Protein AF-Q3A5G2-F1 (afdb_monomer)

Organism: Syntrophotalea carbinolica (strain DSM 2380 / NBRC 103641 / GraBd1) (NCBI:txid338963)

Solvent-accessible surface area (backbone atoms only — not comparable to full-atom values): 8111 Å² total; per-residue (Å²): 124,74,46,75,48,72,32,88,88,42,81,45,77,45,48,78,89,71,35,36,38,24,77,66,11,41,90,99,39,56,87,45,32,47,24,40,76,48,82,68,90,56,93,69,72,59,37,43,37,34,35,68,83,44,39,85,44,67,46,41,34,26,60,46,50,85,72,38,76,84,66,80,70,79,79,52,76,70,54,23,59,72,34,69,48,66,90,89,54,71,64,47,55,27,20,45,46,46,76,48,96,88,62,69,42,25,32,16,65,22,47,28,36,41,35,21,77,92,61,36,18,28,40,60,47,74,58,74,95,53,96,52,40,71,67,35,64,68,78,131

Structure (mmCIF, N/CA/C/O backbone):
data_AF-Q3A5G2-F1
#
_entry.id   AF-Q3A5G2-F1
#
loop_
_atom_site.group_PDB
_atom_site.id
_atom_site.type_symbol
_atom_site.label_atom_id
_atom_site.label_alt_id
_atom_site.label_comp_id
_atom_site.label_asym_id
_atom_site.label_entity_id
_atom_site.label_seq_id
_atom_site.pdbx_PDB_ins_code
_atom_site.Cartn_x
_atom_site.Cartn_y
_atom_site.Cartn_z
_atom_site.occupancy
_atom_site.B_iso_or_equiv
_atom_site.auth_seq_id
_atom_site.auth_comp_id
_atom_site.auth_asym_id
_atom_site.auth_atom_id
_atom_site.pdbx_PDB_model_num
ATOM 1 N N . MET A 1 1 ? -5.137 -23.522 -5.781 1.00 87.50 1 MET A N 1
ATOM 2 C CA . MET A 1 1 ? -4.355 -23.846 -7.005 1.00 87.50 1 MET A CA 1
ATOM 3 C C . MET A 1 1 ? -3.707 -22.561 -7.465 1.00 87.50 1 MET A C 1
ATOM 5 O O . MET A 1 1 ? -4.420 -21.569 -7.583 1.00 87.50 1 MET A O 1
ATOM 9 N N . LYS A 1 2 ? -2.392 -22.571 -7.695 1.00 92.94 2 LYS A N 1
ATOM 10 C CA . LYS A 1 2 ? -1.693 -21.370 -8.149 1.00 92.94 2 LYS A CA 1
ATOM 11 C C . LYS A 1 2 ? -2.191 -20.927 -9.525 1.00 92.94 2 LYS A C 1
ATOM 13 O O . LYS A 1 2 ? -2.566 -21.760 -10.352 1.00 92.94 2 LYS A O 1
ATOM 18 N N . LYS A 1 3 ? -2.218 -19.615 -9.734 1.00 96.44 3 LYS A N 1
ATOM 19 C CA . LYS A 1 3 ? -2.550 -18.955 -10.997 1.00 96.44 3 LYS A CA 1
ATOM 20 C C . LYS A 1 3 ? -1.335 -18.193 -11.504 1.00 96.44 3 LYS A C 1
ATOM 22 O O . LYS A 1 3 ? -0.419 -17.888 -10.744 1.00 96.44 3 LYS A O 1
ATOM 27 N N . THR A 1 4 ? -1.383 -17.844 -12.780 1.00 96.75 4 THR A N 1
ATOM 28 C CA . THR A 1 4 ? -0.301 -17.151 -13.470 1.00 96.75 4 THR A CA 1
ATOM 29 C C . THR A 1 4 ? -0.852 -15.945 -14.217 1.00 96.75 4 THR A C 1
ATOM 31 O O . THR A 1 4 ? -1.893 -16.051 -14.866 1.00 96.75 4 THR A O 1
ATOM 34 N N . ILE A 1 5 ? -0.151 -14.815 -14.136 1.00 96.94 5 ILE A N 1
ATOM 35 C CA . ILE A 1 5 ? -0.426 -13.602 -14.916 1.00 96.94 5 ILE A CA 1
ATOM 36 C C . ILE A 1 5 ? 0.839 -13.129 -15.637 1.00 96.94 5 ILE A C 1
ATOM 38 O O . ILE A 1 5 ? 1.954 -13.267 -15.129 1.00 96.94 5 ILE A O 1
ATOM 42 N N . MET A 1 6 ? 0.658 -12.548 -16.822 1.00 97.62 6 MET A N 1
ATOM 43 C CA . MET A 1 6 ? 1.737 -11.922 -17.585 1.00 97.62 6 MET A CA 1
ATOM 44 C C . MET A 1 6 ? 1.799 -10.438 -17.257 1.00 97.62 6 MET A C 1
ATOM 46 O O . MET A 1 6 ? 0.892 -9.697 -17.611 1.00 97.62 6 MET A O 1
ATOM 50 N N . THR A 1 7 ? 2.867 -10.016 -16.588 1.00 96.00 7 THR A N 1
ATOM 51 C CA . THR A 1 7 ? 3.061 -8.636 -16.127 1.00 96.00 7 THR A CA 1
ATOM 52 C C . THR A 1 7 ? 4.207 -7.971 -16.882 1.00 96.00 7 THR A C 1
ATOM 54 O O . THR A 1 7 ? 5.014 -8.632 -17.545 1.00 96.00 7 THR A O 1
ATOM 57 N N . ARG A 1 8 ? 4.399 -6.666 -16.675 1.00 92.06 8 ARG A N 1
ATOM 58 C CA . ARG A 1 8 ? 5.602 -5.951 -17.141 1.00 92.06 8 ARG A CA 1
ATOM 59 C C . ARG A 1 8 ? 6.927 -6.463 -16.548 1.00 92.06 8 ARG A C 1
ATOM 61 O O . ARG A 1 8 ? 7.997 -6.062 -17.002 1.00 92.06 8 ARG A O 1
ATOM 68 N N . PHE A 1 9 ? 6.874 -7.313 -15.522 1.00 92.00 9 PHE A N 1
ATOM 69 C CA . PHE A 1 9 ? 8.035 -7.976 -14.921 1.00 92.00 9 PHE A CA 1
ATOM 70 C C . PHE A 1 9 ? 8.241 -9.408 -15.438 1.00 92.00 9 PHE A C 1
ATOM 72 O O . PHE A 1 9 ? 9.111 -10.121 -14.934 1.00 92.00 9 PHE A O 1
ATOM 79 N N . GLY A 1 10 ? 7.456 -9.818 -16.437 1.00 94.50 10 GLY A N 1
ATOM 80 C CA . GLY A 1 10 ? 7.363 -11.188 -16.916 1.00 94.50 10 GLY A CA 1
ATOM 81 C C . GLY A 1 10 ? 6.229 -11.955 -16.241 1.00 94.50 10 GLY A C 1
ATOM 82 O O . GLY A 1 10 ? 5.285 -11.376 -15.697 1.00 94.50 10 GLY A O 1
ATOM 83 N N . GLU A 1 11 ? 6.329 -13.276 -16.303 1.00 95.56 11 GLU A N 1
ATOM 84 C CA . GLU A 1 11 ? 5.353 -14.188 -15.720 1.00 95.56 11 GLU A CA 1
ATOM 85 C C . GLU A 1 11 ? 5.427 -14.180 -14.185 1.00 95.56 11 GLU A C 1
ATOM 87 O O . GLU A 1 11 ? 6.504 -14.332 -13.600 1.00 95.56 11 GLU A O 1
ATOM 92 N N . VAL A 1 12 ? 4.277 -13.994 -13.535 1.00 95.12 12 VAL A N 1
ATOM 93 C CA . VAL A 1 12 ? 4.135 -14.030 -12.076 1.00 95.12 12 VAL A CA 1
ATOM 94 C C . VAL A 1 12 ? 3.149 -15.126 -11.704 1.00 95.12 12 VAL A C 1
ATOM 96 O O . VAL A 1 12 ? 1.965 -15.056 -12.036 1.00 95.12 12 VAL A O 1
ATOM 99 N N . GLU A 1 13 ? 3.651 -16.131 -10.992 1.00 95.94 13 GLU A N 1
ATOM 100 C CA . GLU A 1 13 ? 2.840 -17.163 -10.354 1.00 95.94 13 GLU A CA 1
ATOM 101 C C . GLU A 1 13 ? 2.446 -16.704 -8.945 1.00 95.94 13 GLU A C 1
ATOM 103 O O . GLU A 1 13 ? 3.292 -16.255 -8.167 1.00 95.94 13 GLU A O 1
ATOM 108 N N . PHE A 1 14 ? 1.170 -16.838 -8.597 1.00 96.00 14 PHE A N 1
ATOM 109 C CA . PHE A 1 14 ? 0.648 -16.468 -7.287 1.00 96.00 14 PHE A CA 1
ATOM 110 C C . PHE A 1 14 ? -0.427 -17.442 -6.815 1.00 96.00 14 PHE A C 1
ATOM 112 O O . PHE A 1 14 ? -1.041 -18.166 -7.602 1.00 96.00 14 PHE A O 1
ATOM 119 N N . ASP A 1 15 ? -0.658 -17.457 -5.508 1.00 96.25 15 ASP A N 1
ATOM 120 C CA . ASP A 1 15 ? -1.793 -18.155 -4.922 1.00 96.25 15 ASP A CA 1
ATOM 121 C C . ASP A 1 15 ? -2.941 -17.158 -4.713 1.00 96.25 15 ASP A C 1
ATOM 123 O O . ASP A 1 15 ? -2.744 -16.185 -3.981 1.00 96.25 15 ASP A O 1
ATOM 127 N N . PRO A 1 16 ? -4.120 -17.362 -5.330 1.00 94.88 16 PRO A N 1
ATOM 128 C CA . PRO A 1 16 ? -5.283 -16.505 -5.109 1.00 94.88 16 PRO A CA 1
ATOM 129 C C . PRO A 1 16 ? -5.714 -16.395 -3.644 1.00 94.88 16 PRO A C 1
ATOM 131 O O . PRO A 1 16 ? -6.370 -15.428 -3.290 1.00 94.88 16 PRO A O 1
ATOM 134 N N . GLU A 1 17 ? -5.365 -17.364 -2.793 1.00 94.56 17 GLU A N 1
ATOM 135 C CA . GLU A 1 17 ? -5.675 -17.317 -1.355 1.00 94.56 17 GLU A CA 1
ATOM 136 C C . GLU A 1 17 ? -4.719 -16.403 -0.567 1.00 94.56 17 GLU A C 1
ATOM 138 O O . GLU A 1 17 ? -5.020 -16.017 0.560 1.00 94.56 17 GLU A O 1
ATOM 143 N N . ASN A 1 18 ? -3.586 -16.024 -1.168 1.00 94.44 18 ASN A N 1
ATOM 144 C CA . ASN A 1 18 ? -2.559 -15.174 -0.563 1.00 94.44 18 ASN A CA 1
ATOM 145 C C . ASN A 1 18 ? -2.487 -13.776 -1.201 1.00 94.44 18 ASN A C 1
ATOM 147 O O . ASN A 1 18 ? -1.494 -13.067 -1.013 1.00 94.44 18 ASN A O 1
ATOM 151 N N . THR A 1 19 ? -3.494 -13.372 -1.984 1.00 97.88 19 THR A N 1
ATOM 152 C CA . THR A 1 19 ? -3.592 -11.985 -2.454 1.00 97.88 19 THR A CA 1
ATOM 153 C C . THR A 1 19 ? -3.928 -11.056 -1.292 1.00 97.88 19 THR A C 1
ATOM 155 O O . THR A 1 19 ? -4.530 -11.445 -0.291 1.00 97.88 19 THR A O 1
ATOM 158 N N . VAL A 1 20 ? -3.520 -9.798 -1.424 1.00 98.50 20 VAL A N 1
ATOM 159 C CA . VAL A 1 20 ? -3.966 -8.711 -0.561 1.00 98.50 20 VAL A CA 1
ATOM 160 C C . VAL A 1 20 ? -5.212 -8.103 -1.183 1.00 98.50 20 VAL A C 1
ATOM 162 O O . VAL A 1 20 ? -5.156 -7.580 -2.297 1.00 98.50 20 VAL A O 1
ATOM 165 N N . LEU A 1 21 ? -6.316 -8.142 -0.441 1.00 98.69 21 LEU A N 1
ATOM 166 C CA . LEU A 1 21 ? -7.591 -7.572 -0.849 1.00 98.69 21 LEU A CA 1
ATOM 167 C C . LEU A 1 21 ? -7.668 -6.090 -0.462 1.00 98.69 21 LEU A C 1
ATOM 169 O O . LEU A 1 21 ? -7.858 -5.746 0.706 1.00 98.69 21 LEU A O 1
ATOM 173 N N . PHE A 1 22 ? -7.602 -5.209 -1.451 1.00 98.62 22 PHE A N 1
ATOM 174 C CA . PHE A 1 22 ? -7.944 -3.797 -1.329 1.00 98.62 22 PHE A CA 1
ATOM 175 C C . PHE A 1 22 ? -9.467 -3.645 -1.360 1.00 98.62 22 PHE A C 1
ATOM 177 O O . PHE A 1 22 ? -10.087 -3.674 -2.421 1.00 98.62 22 PHE A O 1
ATOM 184 N N . VAL A 1 23 ? -10.082 -3.503 -0.183 1.00 98.25 23 VAL A N 1
ATOM 185 C CA . VAL A 1 23 ? -11.542 -3.639 0.014 1.00 98.25 23 VAL A CA 1
ATOM 186 C C . VAL A 1 23 ? -12.349 -2.668 -0.855 1.00 98.25 23 VAL A C 1
ATOM 188 O O . VAL A 1 23 ? -13.361 -3.054 -1.441 1.00 98.25 23 VAL A O 1
ATOM 191 N N . ASP A 1 24 ? -11.867 -1.431 -0.971 1.00 97.69 24 ASP A N 1
ATOM 192 C CA . ASP A 1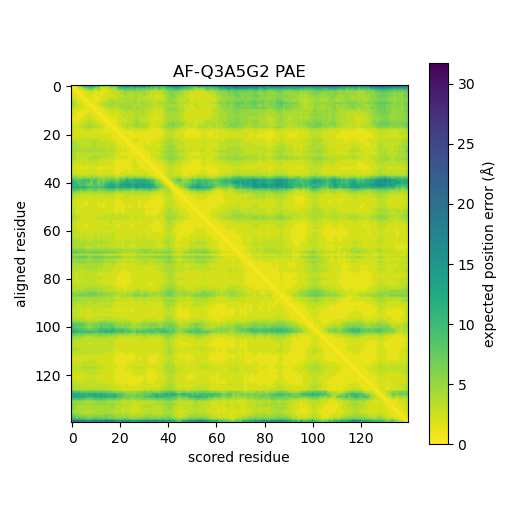 24 ? -12.463 -0.371 -1.795 1.00 97.69 24 ASP A CA 1
ATOM 193 C C . ASP A 1 24 ? -11.676 -0.120 -3.099 1.00 97.69 24 ASP A C 1
ATOM 195 O O . ASP A 1 24 ? -11.968 0.820 -3.834 1.00 97.69 24 ASP A O 1
ATOM 199 N N . GLY A 1 25 ? -10.663 -0.945 -3.373 1.00 97.88 25 GLY A N 1
ATOM 200 C CA . GLY A 1 25 ? -9.622 -0.676 -4.359 1.00 97.88 25 GLY A CA 1
ATOM 201 C C . GLY A 1 25 ? -8.667 0.455 -3.956 1.00 97.88 25 GLY A C 1
ATOM 202 O O . GLY A 1 25 ? -8.661 0.926 -2.814 1.00 97.88 25 GLY A O 1
ATOM 203 N N . LEU A 1 26 ? -7.814 0.867 -4.896 1.00 96.94 26 LEU A N 1
ATOM 204 C CA . LEU A 1 26 ? -6.958 2.051 -4.754 1.00 96.94 26 LEU A CA 1
ATOM 205 C C . LEU A 1 26 ? -7.691 3.293 -5.278 1.00 96.94 26 LEU A C 1
ATOM 207 O O . LEU A 1 26 ? -8.496 3.200 -6.200 1.00 96.94 26 LEU A O 1
ATOM 211 N N . ILE A 1 27 ? -7.385 4.474 -4.736 1.00 96.06 27 ILE A N 1
ATOM 212 C CA . ILE A 1 27 ? -8.000 5.730 -5.194 1.00 96.06 27 ILE A CA 1
ATOM 213 C C . ILE A 1 27 ? -7.616 5.982 -6.661 1.00 96.06 27 ILE A C 1
ATOM 215 O O . ILE A 1 27 ? -6.430 6.034 -6.995 1.00 96.06 27 ILE A O 1
ATOM 219 N N . GLY A 1 28 ? -8.616 6.161 -7.527 1.00 96.50 28 GLY A N 1
ATOM 220 C CA . GLY A 1 28 ? -8.454 6.268 -8.981 1.00 96.50 28 GLY A CA 1
ATOM 221 C C . GLY A 1 28 ? -8.325 4.923 -9.710 1.00 96.50 28 GLY A C 1
ATOM 222 O O . GLY A 1 28 ? -8.184 4.909 -10.932 1.00 96.50 28 GLY A O 1
ATOM 223 N N . PHE A 1 29 ? -8.363 3.810 -8.976 1.00 97.44 29 PHE A N 1
ATOM 224 C CA . PHE A 1 29 ? -8.317 2.437 -9.473 1.00 97.44 29 PHE A CA 1
ATOM 225 C C . PHE A 1 29 ? -9.249 1.534 -8.639 1.00 97.44 29 PHE A C 1
ATOM 227 O O . PHE A 1 29 ? -8.871 0.442 -8.219 1.00 97.44 29 PHE A O 1
ATOM 234 N N . GLU A 1 30 ? -10.479 1.984 -8.380 1.00 97.38 30 GLU A N 1
ATOM 235 C CA . GLU A 1 30 ? -11.433 1.364 -7.440 1.00 97.38 30 GLU A CA 1
ATOM 236 C C . GLU A 1 30 ? -11.882 -0.054 -7.858 1.00 97.38 30 GLU A C 1
ATOM 238 O O . GLU A 1 30 ? -12.399 -0.836 -7.053 1.00 97.38 30 GLU A O 1
ATOM 243 N N . ASN A 1 31 ? -11.670 -0.395 -9.132 1.00 97.50 31 ASN A N 1
ATOM 244 C CA . ASN A 1 31 ? -11.944 -1.717 -9.694 1.00 97.50 31 ASN A CA 1
ATOM 245 C C . ASN A 1 31 ? -10.801 -2.725 -9.471 1.00 97.50 31 ASN A C 1
ATOM 247 O O . ASN A 1 31 ? -11.024 -3.911 -9.688 1.00 97.50 31 ASN A O 1
ATOM 251 N N . LEU A 1 32 ? -9.605 -2.279 -9.069 1.00 98.00 32 LEU A N 1
ATOM 252 C CA . LEU A 1 32 ? -8.462 -3.152 -8.785 1.00 98.00 32 LEU A CA 1
ATOM 253 C C . LEU A 1 32 ? -8.449 -3.467 -7.294 1.00 98.00 32 LEU A C 1
ATOM 255 O O . LEU A 1 32 ? -8.296 -2.558 -6.476 1.00 98.00 32 LEU A O 1
ATOM 259 N N . ARG A 1 33 ? -8.622 -4.733 -6.931 1.00 98.19 33 ARG A N 1
ATOM 260 C CA . ARG A 1 33 ? -8.831 -5.168 -5.548 1.00 98.19 33 ARG A CA 1
ATOM 261 C C . ARG A 1 33 ? -7.865 -6.259 -5.133 1.00 98.19 33 ARG A C 1
ATOM 263 O O . ARG A 1 33 ? -7.418 -6.240 -3.994 1.00 98.19 33 ARG A O 1
ATOM 270 N N . ASP A 1 34 ? -7.510 -7.168 -6.024 1.00 98.38 34 ASP A N 1
ATOM 271 C CA . ASP A 1 34 ? -6.586 -8.255 -5.742 1.00 98.38 34 ASP A CA 1
ATOM 272 C C . ASP A 1 34 ? -5.157 -7.871 -6.132 1.00 98.38 34 ASP A C 1
ATOM 274 O O . ASP A 1 34 ? -4.820 -7.692 -7.305 1.00 98.38 34 ASP A O 1
ATOM 278 N N . PHE A 1 35 ? -4.283 -7.774 -5.131 1.00 98.62 35 PHE A N 1
ATOM 279 C CA . PHE A 1 35 ? -2.876 -7.446 -5.334 1.00 98.62 35 PHE A CA 1
ATOM 280 C C . PHE A 1 35 ? -1.946 -8.532 -4.804 1.00 98.62 35 PHE A C 1
ATOM 282 O O . PHE A 1 35 ? -2.153 -9.105 -3.739 1.00 98.62 35 PHE A O 1
ATOM 289 N N . ILE A 1 36 ? -0.858 -8.772 -5.524 1.00 97.50 36 ILE A N 1
ATOM 290 C CA . ILE A 1 36 ? 0.245 -9.633 -5.098 1.00 97.50 36 ILE A CA 1
ATOM 291 C C . ILE A 1 36 ? 1.344 -8.741 -4.530 1.00 97.50 36 ILE A C 1
ATOM 293 O O . ILE A 1 36 ? 1.803 -7.817 -5.205 1.00 97.50 36 ILE A O 1
ATOM 297 N N . VAL A 1 37 ? 1.819 -9.036 -3.319 1.00 96.06 37 VAL A N 1
ATOM 298 C CA . VAL A 1 37 ? 3.059 -8.436 -2.808 1.00 96.06 37 VAL A CA 1
ATOM 299 C C . VAL A 1 37 ? 4.234 -9.152 -3.464 1.00 96.06 37 VAL A C 1
ATOM 301 O O . VAL A 1 37 ? 4.494 -10.327 -3.210 1.00 96.06 37 VAL A O 1
ATOM 304 N N . MET A 1 38 ? 4.938 -8.451 -4.347 1.00 94.19 38 MET A N 1
ATOM 305 C CA . MET A 1 38 ? 6.044 -9.029 -5.100 1.00 94.19 38 MET A CA 1
ATOM 306 C C . MET A 1 38 ? 7.273 -9.215 -4.201 1.00 94.19 38 MET A C 1
ATOM 308 O O . MET A 1 38 ? 7.610 -8.315 -3.427 1.00 94.19 38 MET A O 1
ATOM 312 N N . PRO A 1 39 ? 8.012 -10.330 -4.338 1.00 87.00 39 PRO A N 1
ATOM 313 C CA . PRO A 1 39 ? 9.223 -10.549 -3.562 1.00 87.00 39 PRO A CA 1
ATOM 314 C C . PRO A 1 39 ? 10.289 -9.503 -3.905 1.00 87.00 39 PRO A C 1
ATOM 316 O O . PRO A 1 39 ? 10.618 -9.269 -5.075 1.00 87.00 39 PRO A O 1
ATOM 319 N N . ASN A 1 40 ? 10.884 -8.911 -2.871 1.00 79.19 40 ASN A N 1
ATOM 320 C CA . ASN A 1 40 ? 11.996 -7.984 -3.033 1.00 79.19 40 ASN A CA 1
ATOM 321 C C . ASN A 1 40 ? 13.241 -8.722 -3.537 1.00 79.19 40 ASN A C 1
ATOM 323 O O . ASN A 1 40 ? 13.919 -9.425 -2.796 1.00 79.19 40 ASN A O 1
ATOM 327 N N . ARG A 1 41 ? 13.572 -8.534 -4.822 1.00 78.38 41 ARG A N 1
ATOM 328 C CA . ARG A 1 41 ? 14.799 -9.086 -5.431 1.00 78.38 41 ARG A CA 1
ATOM 329 C C . ARG A 1 41 ? 16.072 -8.351 -5.003 1.00 78.38 41 ARG A C 1
ATOM 331 O O . ARG A 1 41 ? 17.172 -8.842 -5.235 1.00 78.38 41 ARG A O 1
ATOM 338 N N . LYS A 1 42 ? 15.930 -7.146 -4.452 1.00 78.81 42 LYS A N 1
ATOM 339 C CA . LYS A 1 42 ? 17.026 -6.318 -3.944 1.00 78.81 42 LYS A CA 1
ATOM 340 C C . LYS A 1 42 ? 16.713 -5.919 -2.510 1.00 78.81 42 LYS A C 1
ATOM 342 O O . LYS A 1 42 ? 15.557 -5.658 -2.192 1.00 78.81 42 LYS A O 1
ATOM 347 N N . ASN A 1 43 ? 17.751 -5.818 -1.686 1.00 83.50 43 ASN A N 1
ATOM 348 C CA . ASN A 1 43 ? 17.624 -5.255 -0.347 1.00 83.50 43 ASN A CA 1
ATOM 349 C C . ASN A 1 43 ? 17.202 -3.783 -0.448 1.00 83.50 43 ASN A C 1
ATOM 351 O O . ASN A 1 43 ? 17.747 -3.034 -1.262 1.00 83.50 43 ASN A O 1
ATOM 355 N N . GLY A 1 44 ? 16.245 -3.374 0.378 1.00 88.56 44 GLY A N 1
ATOM 356 C CA . GLY A 1 44 ? 15.765 -1.999 0.438 1.00 88.56 44 GLY A CA 1
ATOM 357 C C . GLY A 1 44 ? 14.356 -1.893 1.027 1.00 88.56 44 GLY A C 1
ATOM 358 O O . GLY A 1 44 ? 13.682 -2.911 1.179 1.00 88.56 44 GLY A O 1
ATOM 359 N N . PRO A 1 45 ? 13.912 -0.666 1.348 1.00 91.50 45 PRO A N 1
ATOM 360 C CA . PRO A 1 45 ? 12.617 -0.424 1.988 1.00 91.50 45 PRO A CA 1
ATOM 361 C C . PRO A 1 45 ? 11.440 -0.433 0.998 1.00 91.50 45 PRO A C 1
ATOM 363 O O . PRO A 1 45 ? 10.284 -0.488 1.407 1.00 91.50 45 PRO A O 1
ATOM 366 N N . LEU A 1 46 ? 11.726 -0.367 -0.307 1.00 92.81 46 LEU A N 1
ATOM 367 C CA . LEU A 1 46 ? 10.714 -0.323 -1.358 1.00 92.81 46 LEU A CA 1
ATOM 368 C C . LEU A 1 46 ? 10.296 -1.734 -1.762 1.00 92.81 46 LEU A C 1
ATOM 370 O O . LEU A 1 46 ? 11.150 -2.609 -1.893 1.00 92.81 46 LEU A O 1
ATOM 374 N N . PHE A 1 47 ? 9.012 -1.925 -2.042 1.00 94.81 47 PHE A N 1
ATOM 375 C CA . PHE A 1 47 ? 8.474 -3.163 -2.603 1.00 94.81 47 PHE A CA 1
ATOM 376 C C . PHE A 1 47 ? 7.337 -2.874 -3.582 1.00 94.81 47 PHE A C 1
ATOM 378 O O . PHE A 1 47 ? 6.763 -1.784 -3.586 1.00 94.81 47 PHE A O 1
ATOM 385 N N . TRP A 1 48 ? 7.032 -3.843 -4.444 1.00 96.00 48 TRP A N 1
ATOM 386 C CA . TRP A 1 48 ? 5.957 -3.720 -5.427 1.00 96.00 48 TRP A CA 1
ATOM 387 C C . TRP A 1 48 ? 4.701 -4.444 -4.958 1.00 96.00 48 TRP A C 1
ATOM 389 O O . TRP A 1 48 ? 4.780 -5.576 -4.481 1.00 96.00 48 TRP A O 1
ATOM 399 N N . ILE A 1 49 ? 3.548 -3.823 -5.191 1.00 97.38 49 ILE A N 1
ATOM 400 C CA . ILE A 1 49 ? 2.270 -4.526 -5.286 1.00 97.38 49 ILE A CA 1
ATOM 401 C C . ILE A 1 49 ? 1.867 -4.612 -6.760 1.00 97.38 49 ILE A C 1
ATOM 403 O O . ILE A 1 49 ? 1.932 -3.618 -7.484 1.00 97.38 49 ILE A O 1
ATOM 407 N N . GLN A 1 50 ? 1.501 -5.804 -7.214 1.00 98.00 50 GLN A N 1
ATOM 408 C CA . GLN A 1 50 ? 1.117 -6.103 -8.593 1.00 98.00 50 GLN A CA 1
ATOM 409 C C . GLN A 1 50 ? -0.383 -6.383 -8.638 1.00 98.00 50 GLN A C 1
ATOM 411 O O . GLN A 1 50 ? -0.838 -7.260 -7.909 1.00 98.00 50 GLN A O 1
ATOM 416 N N . SER A 1 51 ? -1.138 -5.668 -9.474 1.00 98.19 51 SER A N 1
ATOM 417 C CA . SER A 1 51 ? -2.562 -5.975 -9.651 1.00 98.19 51 SER A CA 1
ATOM 418 C C . SER A 1 51 ? -2.727 -7.309 -10.376 1.00 98.19 51 SER A C 1
ATOM 420 O O . SER A 1 51 ? -1.972 -7.622 -11.304 1.00 98.19 51 SER A O 1
ATOM 422 N N . VAL A 1 52 ? -3.705 -8.092 -9.926 1.00 97.69 52 VAL A N 1
ATOM 423 C CA . VAL A 1 52 ? -4.139 -9.328 -10.578 1.00 97.69 52 VAL A CA 1
ATOM 424 C C . VAL A 1 52 ? -5.128 -9.028 -11.703 1.00 97.69 52 VAL A C 1
ATOM 426 O O . VAL A 1 52 ? -5.082 -9.695 -12.735 1.00 97.69 52 VAL A O 1
ATOM 429 N N . GLU A 1 53 ? -6.012 -8.043 -11.521 1.00 97.44 53 GLU A N 1
ATOM 430 C CA . GLU A 1 53 ? -7.035 -7.698 -12.512 1.00 97.44 53 GLU A CA 1
ATOM 431 C C . GLU A 1 53 ? -6.485 -6.894 -13.692 1.00 97.44 53 GLU A C 1
ATOM 433 O O . GLU A 1 53 ? -6.983 -7.054 -14.804 1.00 97.44 53 GLU A O 1
ATOM 438 N N . GLU A 1 54 ? -5.456 -6.071 -13.471 1.00 97.62 54 GLU A N 1
ATOM 439 C CA . GLU A 1 54 ? -4.763 -5.320 -14.522 1.00 97.62 54 GLU A CA 1
ATOM 440 C C . GLU A 1 54 ? -3.244 -5.580 -14.462 1.00 97.62 54 GLU A C 1
ATOM 442 O O . GLU A 1 54 ? -2.513 -4.866 -13.764 1.00 97.62 54 GLU A O 1
ATOM 447 N N . PRO A 1 55 ? -2.739 -6.613 -15.166 1.00 96.19 55 PRO A N 1
ATOM 448 C CA . PRO A 1 55 ? -1.338 -7.033 -15.091 1.00 96.19 55 PRO A CA 1
ATOM 449 C C . PRO A 1 55 ? -0.306 -5.976 -15.521 1.00 96.19 55 PRO A C 1
ATOM 451 O O . PRO A 1 55 ? 0.864 -6.069 -15.125 1.00 96.19 55 PRO A O 1
ATOM 454 N N . ASP A 1 56 ? -0.717 -4.952 -16.274 1.00 95.69 56 ASP A N 1
ATOM 455 C CA . ASP A 1 56 ? 0.152 -3.828 -16.639 1.00 95.69 56 ASP A CA 1
ATOM 456 C C . ASP A 1 56 ? 0.358 -2.825 -15.485 1.00 95.69 56 ASP A C 1
ATOM 458 O O . ASP A 1 56 ? 1.293 -2.014 -15.519 1.00 95.69 56 ASP A O 1
ATOM 462 N N . LEU A 1 57 ? -0.459 -2.895 -14.427 1.00 97.06 57 LEU A N 1
ATOM 463 C CA . LEU A 1 57 ? -0.412 -1.982 -13.289 1.00 97.06 57 LEU A CA 1
ATOM 464 C C . LEU A 1 57 ? 0.268 -2.589 -12.058 1.00 97.06 57 LEU A C 1
ATOM 466 O O . LEU A 1 57 ? -0.112 -3.627 -11.517 1.00 97.06 57 LEU A O 1
ATOM 470 N N . ALA A 1 58 ? 1.260 -1.856 -11.556 1.00 96.62 58 ALA A N 1
ATOM 471 C CA . ALA A 1 58 ? 1.930 -2.143 -10.298 1.00 96.62 58 ALA A CA 1
ATOM 472 C C . ALA A 1 58 ? 2.335 -0.842 -9.603 1.00 96.62 58 ALA A C 1
ATOM 474 O O . ALA A 1 58 ? 2.765 0.115 -10.254 1.00 96.62 58 ALA A O 1
ATOM 475 N N . PHE A 1 59 ? 2.273 -0.831 -8.275 1.00 97.00 59 PHE A N 1
ATOM 476 C CA . PHE A 1 59 ? 2.588 0.337 -7.453 1.00 97.00 59 PHE A CA 1
ATOM 477 C C . PHE A 1 59 ? 3.775 0.040 -6.543 1.00 97.00 59 PHE A C 1
ATOM 479 O O . PHE A 1 59 ? 3.910 -1.069 -6.028 1.00 97.00 59 PHE A O 1
ATOM 486 N N . VAL A 1 60 ? 4.644 1.034 -6.345 1.00 95.81 60 VAL A N 1
ATOM 487 C CA . VAL A 1 60 ? 5.710 0.950 -5.341 1.00 95.81 60 VAL A CA 1
ATOM 488 C C . VAL A 1 60 ? 5.151 1.422 -4.014 1.00 95.81 60 VAL A C 1
ATOM 490 O O . VAL A 1 60 ? 4.629 2.536 -3.934 1.00 95.81 60 VAL A O 1
ATOM 493 N N . LEU A 1 61 ? 5.319 0.613 -2.977 1.00 97.19 61 LEU A N 1
ATOM 494 C CA . LEU A 1 61 ? 5.050 0.988 -1.598 1.00 97.19 61 LEU A CA 1
ATOM 495 C C . LEU A 1 61 ? 6.340 0.970 -0.773 1.00 97.19 61 LEU A C 1
ATOM 497 O O . LEU A 1 61 ? 7.354 0.385 -1.160 1.00 97.19 61 LEU A O 1
ATOM 501 N N . THR A 1 62 ? 6.288 1.628 0.377 1.00 96.62 62 THR A N 1
ATOM 502 C CA . THR A 1 62 ? 7.298 1.548 1.433 1.00 96.62 62 THR A CA 1
ATOM 503 C C . THR A 1 62 ? 6.620 1.720 2.779 1.00 96.62 62 THR A C 1
ATOM 505 O O . THR A 1 62 ? 5.596 2.402 2.872 1.00 96.62 62 THR A O 1
ATOM 508 N N . ASP A 1 63 ? 7.228 1.179 3.830 1.00 96.62 63 ASP A N 1
ATOM 509 C CA . ASP A 1 63 ? 6.979 1.698 5.171 1.00 96.62 63 ASP A CA 1
ATOM 510 C C . ASP A 1 63 ? 7.646 3.090 5.265 1.00 96.62 63 ASP A C 1
ATOM 512 O O . ASP A 1 63 ? 8.871 3.190 5.091 1.00 96.62 63 ASP A O 1
ATOM 516 N N . PRO A 1 64 ? 6.872 4.176 5.447 1.00 97.31 64 PRO A N 1
ATOM 517 C CA . PRO A 1 64 ? 7.392 5.536 5.524 1.00 97.31 64 PRO A CA 1
ATOM 518 C C . PRO A 1 64 ? 8.264 5.778 6.760 1.00 97.31 64 PRO A C 1
ATOM 520 O O . PRO A 1 64 ? 9.080 6.698 6.715 1.00 97.31 64 PRO A O 1
ATOM 523 N N . THR A 1 65 ? 8.168 4.968 7.821 1.00 96.31 65 THR A N 1
ATOM 524 C CA . THR A 1 65 ? 8.987 5.121 9.040 1.00 96.31 65 THR A CA 1
ATOM 525 C C . THR A 1 65 ? 10.480 4.901 8.790 1.00 96.31 65 THR A C 1
ATOM 527 O O . THR A 1 65 ? 11.305 5.422 9.532 1.00 96.31 65 THR A O 1
ATOM 530 N N . ASN A 1 66 ? 10.853 4.264 7.673 1.00 94.31 66 ASN A N 1
ATOM 531 C CA . ASN A 1 66 ? 12.244 4.202 7.204 1.00 94.31 66 ASN A CA 1
ATOM 532 C C . ASN A 1 66 ? 12.850 5.581 6.869 1.00 94.31 66 ASN A C 1
ATOM 534 O O . ASN A 1 66 ? 14.068 5.701 6.752 1.00 94.31 66 ASN A O 1
ATOM 538 N N . PHE A 1 67 ? 12.020 6.612 6.682 1.00 95.00 67 PHE A N 1
ATOM 539 C CA . PHE A 1 67 ? 12.443 7.966 6.302 1.00 95.00 67 PHE A CA 1
ATOM 5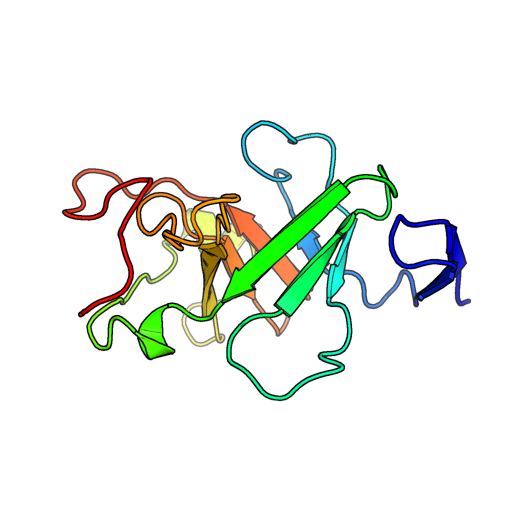40 C C . PHE A 1 67 ? 11.838 9.045 7.209 1.00 95.00 67 PHE A C 1
ATOM 542 O O . PHE A 1 67 ? 12.452 10.076 7.460 1.00 95.00 67 PHE A O 1
ATOM 549 N N . PHE A 1 68 ? 10.631 8.810 7.715 1.00 96.06 68 PHE A N 1
ATOM 550 C CA . PHE A 1 68 ? 9.865 9.723 8.551 1.00 96.06 68 PHE A CA 1
ATOM 551 C C . PHE A 1 68 ? 9.539 9.013 9.865 1.00 96.06 68 PHE A C 1
ATOM 553 O O . PHE A 1 68 ? 8.457 8.451 10.011 1.00 96.06 68 PHE A O 1
ATOM 560 N N . LEU A 1 69 ? 10.487 9.018 10.808 1.00 94.06 69 LEU A N 1
ATOM 561 C CA . LEU A 1 69 ? 10.399 8.260 12.068 1.00 94.06 69 LEU A CA 1
ATOM 562 C C . LEU A 1 69 ? 9.127 8.567 12.879 1.00 94.06 69 LEU A C 1
ATOM 564 O O . LEU A 1 69 ? 8.574 7.676 13.515 1.00 94.06 69 LEU A O 1
ATOM 568 N N . ASP A 1 70 ? 8.632 9.804 12.801 1.00 93.56 70 ASP A N 1
ATOM 569 C CA . ASP A 1 70 ? 7.427 10.250 13.511 1.00 93.56 70 ASP A CA 1
ATOM 570 C C . ASP A 1 70 ? 6.121 9.994 12.730 1.00 93.56 70 ASP A C 1
ATOM 572 O O . ASP A 1 70 ? 5.045 10.438 13.141 1.00 93.56 70 ASP A O 1
ATOM 576 N N . TYR A 1 71 ? 6.176 9.322 11.572 1.00 96.19 71 TYR A N 1
ATOM 577 C CA . TYR A 1 71 ? 4.980 9.011 10.793 1.00 96.19 71 TYR A CA 1
ATOM 578 C C . TYR A 1 71 ? 4.154 7.926 11.480 1.00 96.19 71 TYR A C 1
ATOM 580 O O . TYR A 1 71 ? 4.514 6.750 11.482 1.00 96.19 71 TYR A O 1
ATOM 588 N N . LYS A 1 72 ? 3.009 8.325 12.036 1.00 93.88 72 LYS A N 1
ATOM 589 C CA . LYS A 1 72 ? 2.085 7.421 12.716 1.00 93.88 72 LYS A CA 1
ATOM 590 C C . LYS A 1 72 ? 0.659 7.668 12.251 1.00 93.88 72 LYS A C 1
ATOM 592 O O . LYS A 1 72 ? 0.108 8.747 12.451 1.00 93.88 72 LYS A O 1
ATOM 597 N N . VAL A 1 73 ? 0.054 6.633 11.682 1.00 96.44 73 VAL A N 1
ATOM 598 C CA . VAL A 1 73 ? -1.357 6.602 11.292 1.00 96.44 73 VAL A CA 1
ATOM 599 C C . VAL A 1 73 ? -1.968 5.356 11.909 1.00 96.44 73 VAL A C 1
ATOM 601 O O . VAL A 1 73 ? -1.412 4.268 11.789 1.00 96.44 73 VAL A O 1
ATOM 604 N N . VAL A 1 74 ? -3.083 5.529 12.610 1.00 95.19 74 VAL A N 1
ATOM 605 C CA . VAL A 1 74 ? -3.789 4.452 13.307 1.00 95.19 74 VAL A CA 1
ATOM 606 C C . VAL A 1 74 ? -5.204 4.389 12.746 1.00 95.19 74 VAL A C 1
ATOM 608 O O . VAL A 1 74 ? -5.840 5.443 12.695 1.00 95.19 74 VAL A O 1
ATOM 611 N N . PRO A 1 75 ? -5.708 3.201 12.362 1.00 97.19 75 PRO A N 1
ATOM 612 C CA . PRO A 1 75 ? -7.044 3.093 11.804 1.00 97.19 75 PRO A CA 1
ATOM 613 C C . PRO A 1 75 ? -8.126 3.408 12.844 1.00 97.19 75 PRO A C 1
ATOM 615 O O . PRO A 1 75 ? -8.052 2.957 13.999 1.00 97.19 75 PRO A O 1
ATOM 618 N N . ASP A 1 76 ? -9.153 4.136 12.415 1.00 96.94 76 ASP A N 1
ATOM 619 C CA . ASP A 1 76 ? -10.374 4.372 13.182 1.00 96.94 76 ASP A CA 1
ATOM 620 C C . ASP A 1 76 ? -11.300 3.134 13.208 1.00 96.94 76 ASP A C 1
ATOM 622 O O . ASP A 1 76 ? -11.006 2.082 12.637 1.00 96.94 76 ASP A O 1
ATOM 626 N N . ALA A 1 77 ? -12.442 3.224 13.895 1.00 97.88 77 ALA A N 1
ATOM 627 C CA . ALA A 1 77 ? -13.372 2.098 14.020 1.00 97.88 77 ALA A CA 1
ATOM 628 C C . ALA A 1 77 ? -13.990 1.642 12.679 1.00 97.88 77 ALA A C 1
ATOM 630 O O . ALA A 1 77 ? -14.262 0.454 12.500 1.00 97.88 77 ALA A O 1
ATOM 631 N N . ARG A 1 78 ? -14.222 2.562 11.734 1.00 97.88 78 ARG A N 1
ATOM 632 C CA . ARG A 1 78 ? -14.783 2.242 10.411 1.00 97.88 78 ARG A CA 1
ATOM 633 C C . ARG A 1 78 ? -13.726 1.594 9.525 1.00 97.88 78 ARG A C 1
ATOM 635 O O . ARG A 1 78 ? -14.020 0.625 8.829 1.00 97.88 78 ARG A O 1
ATOM 642 N N . GLU A 1 79 ? -12.505 2.104 9.580 1.00 98.19 79 GLU A N 1
ATOM 643 C CA . GLU A 1 79 ? -11.339 1.567 8.884 1.00 98.19 79 GLU A CA 1
ATOM 644 C C . GLU A 1 79 ? -11.016 0.150 9.376 1.00 98.19 79 GLU A C 1
ATOM 646 O O . GLU A 1 79 ? -10.886 -0.768 8.565 1.00 98.19 79 GLU A O 1
ATOM 651 N N . ARG A 1 80 ? -11.018 -0.073 10.698 1.00 98.62 80 ARG A N 1
ATOM 652 C CA . ARG A 1 80 ? -10.864 -1.408 11.306 1.00 98.62 80 ARG A CA 1
ATOM 653 C C . ARG A 1 80 ? -11.942 -2.391 10.861 1.00 98.62 80 ARG A C 1
ATOM 655 O O . ARG A 1 80 ? -11.621 -3.528 10.524 1.00 98.62 80 ARG A O 1
ATOM 662 N N . ALA A 1 81 ? -13.200 -1.956 10.781 1.00 98.44 81 ALA A N 1
ATOM 663 C CA . ALA A 1 81 ? -14.293 -2.804 10.306 1.00 98.44 81 ALA A CA 1
ATOM 664 C C . ALA A 1 81 ? -14.101 -3.253 8.845 1.00 98.44 81 ALA A C 1
ATOM 666 O O . ALA A 1 81 ? -14.353 -4.414 8.524 1.00 98.44 81 ALA A O 1
ATOM 667 N N . LYS A 1 82 ? -13.608 -2.371 7.962 1.00 98.25 82 LYS A N 1
ATOM 668 C CA . LYS A 1 82 ? -13.272 -2.738 6.573 1.00 98.25 82 LYS A CA 1
ATOM 669 C C . LYS A 1 82 ? -12.113 -3.735 6.520 1.00 98.25 82 LYS A C 1
ATOM 671 O O . LYS A 1 82 ? -12.197 -4.754 5.829 1.00 98.25 82 LYS A O 1
ATOM 676 N N . LEU A 1 83 ? -11.065 -3.459 7.294 1.00 98.62 83 LEU A N 1
ATOM 677 C CA . LEU A 1 83 ? -9.883 -4.311 7.429 1.00 98.62 83 LEU A CA 1
ATOM 678 C C . LEU A 1 83 ? -10.181 -5.650 8.124 1.00 98.62 83 LEU A C 1
ATOM 680 O O . LEU A 1 83 ? -9.411 -6.592 7.971 1.00 98.62 83 LEU A O 1
ATOM 684 N N . GLY A 1 84 ? -11.308 -5.776 8.828 1.00 98.44 84 GLY A N 1
ATOM 685 C CA . GLY A 1 84 ? -11.697 -6.999 9.532 1.00 98.44 84 GLY A CA 1
ATOM 686 C C . GLY A 1 84 ? -10.868 -7.267 10.788 1.00 98.44 84 GLY A C 1
ATOM 687 O O . GLY A 1 84 ? -10.652 -8.426 11.120 1.00 98.44 84 GLY A O 1
ATOM 688 N N . ILE A 1 85 ? -10.397 -6.212 11.457 1.00 98.50 85 ILE A N 1
ATOM 689 C CA . ILE A 1 85 ? -9.509 -6.299 12.622 1.00 98.50 85 ILE A CA 1
ATOM 690 C C . ILE A 1 85 ? -10.108 -5.623 13.862 1.00 98.50 85 ILE A C 1
ATOM 692 O O . ILE A 1 85 ? -10.929 -4.708 13.759 1.00 98.50 85 ILE A O 1
ATOM 696 N N . GLY A 1 86 ? -9.684 -6.067 15.041 1.00 97.75 86 GLY A N 1
ATOM 697 C CA . GLY A 1 86 ? -9.947 -5.459 16.340 1.00 97.75 86 GLY A CA 1
ATOM 698 C C . GLY A 1 86 ? -9.009 -4.292 16.668 1.00 97.75 86 GLY A C 1
ATOM 699 O O . GLY A 1 86 ? -8.303 -3.755 15.812 1.00 97.75 86 GLY A O 1
ATOM 700 N N . THR A 1 87 ? -9.027 -3.847 17.927 1.00 95.81 87 THR A N 1
ATOM 701 C CA . THR A 1 87 ? -8.176 -2.745 18.418 1.00 95.81 87 THR A CA 1
ATOM 702 C C . THR A 1 87 ? -6.722 -3.152 18.607 1.00 95.81 87 THR A C 1
ATOM 704 O O . THR A 1 87 ? -5.839 -2.327 18.370 1.00 95.81 87 THR A O 1
ATOM 707 N N . ASP A 1 88 ? -6.505 -4.407 18.998 1.00 95.75 88 ASP A N 1
ATOM 708 C CA . ASP A 1 88 ? -5.202 -4.944 19.410 1.00 95.75 88 ASP A CA 1
ATOM 709 C C . ASP A 1 88 ? -4.465 -5.644 18.259 1.00 95.75 88 ASP A C 1
ATOM 711 O O . ASP A 1 88 ? -3.320 -6.054 18.413 1.00 95.75 88 ASP A O 1
ATOM 715 N N . ASP A 1 89 ? -5.125 -5.770 17.107 1.00 97.69 89 ASP A N 1
ATOM 716 C CA . ASP A 1 89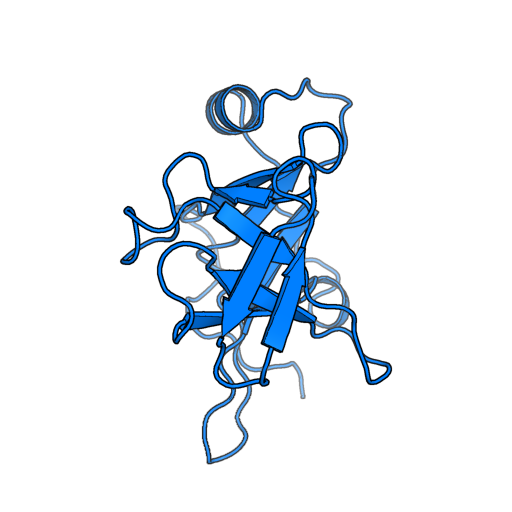 ? -4.547 -6.334 15.894 1.00 97.69 89 ASP A CA 1
ATOM 717 C C . ASP A 1 89 ? -3.600 -5.342 15.207 1.00 97.69 89 ASP A C 1
ATOM 719 O O . ASP A 1 89 ? -3.853 -4.130 15.146 1.00 97.69 89 ASP A O 1
ATOM 723 N N . ASP A 1 90 ? -2.536 -5.890 14.621 1.00 97.12 90 ASP A N 1
ATOM 724 C CA . ASP A 1 90 ? -1.537 -5.126 13.885 1.00 97.12 90 ASP A CA 1
ATOM 725 C C . ASP A 1 90 ? -2.116 -4.496 12.610 1.00 97.12 90 ASP A C 1
ATOM 727 O O . ASP A 1 90 ? -2.830 -5.124 11.822 1.00 97.12 90 ASP A O 1
ATOM 731 N N . CYS A 1 91 ? -1.743 -3.238 12.375 1.00 98.06 91 CYS A N 1
ATOM 732 C CA . CYS A 1 91 ? -2.041 -2.513 11.148 1.00 98.06 91 CYS A CA 1
ATOM 733 C C . CYS A 1 91 ? -0.840 -1.651 10.757 1.00 98.06 9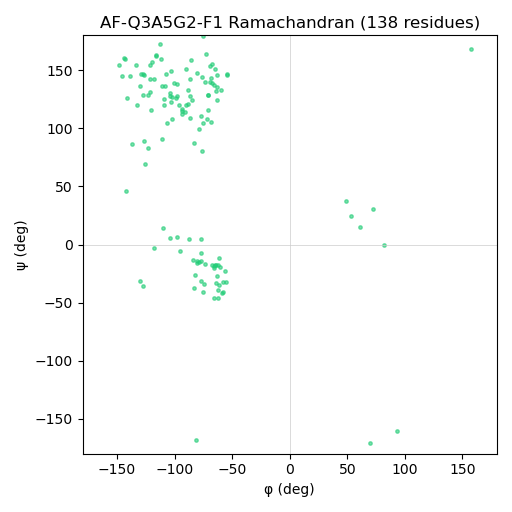1 CYS A C 1
ATOM 735 O O . CYS A 1 91 ? -0.383 -0.812 11.535 1.00 98.06 91 CYS A O 1
ATOM 737 N N . HIS A 1 92 ? -0.361 -1.817 9.529 1.00 97.81 92 HIS A N 1
ATOM 738 C CA . HIS A 1 92 ? 0.737 -1.032 8.974 1.00 97.81 92 HIS A CA 1
ATOM 739 C C . HIS A 1 92 ? 0.199 0.105 8.111 1.00 97.81 92 HIS A C 1
ATOM 741 O O . HIS A 1 92 ? -0.717 -0.098 7.317 1.00 97.81 92 HIS A O 1
ATOM 747 N N . ALA A 1 93 ? 0.793 1.291 8.231 1.00 98.19 93 ALA A N 1
ATOM 748 C CA . ALA A 1 93 ? 0.510 2.422 7.357 1.00 98.19 93 ALA A CA 1
ATOM 749 C C . ALA A 1 93 ? 1.639 2.569 6.333 1.00 98.19 93 ALA A C 1
ATOM 751 O O . ALA A 1 93 ? 2.748 2.971 6.669 1.00 98.19 93 ALA A O 1
ATOM 752 N N . LEU A 1 94 ? 1.354 2.226 5.082 1.00 98.56 94 LEU A N 1
ATOM 753 C CA . LEU A 1 94 ? 2.300 2.218 3.972 1.00 98.56 94 LEU A CA 1
ATOM 754 C C . LEU A 1 94 ? 2.078 3.435 3.073 1.00 98.56 94 LEU A C 1
ATOM 756 O O . LEU A 1 94 ? 0.954 3.909 2.911 1.00 98.56 94 LEU A O 1
ATOM 760 N N . ALA A 1 95 ? 3.140 3.925 2.439 1.00 98.38 95 ALA A N 1
ATOM 761 C CA . ALA A 1 95 ? 3.070 5.069 1.536 1.00 98.38 95 ALA A CA 1
ATOM 762 C C . ALA A 1 95 ? 3.308 4.650 0.084 1.00 98.38 95 ALA A C 1
ATOM 764 O O . ALA A 1 95 ? 4.252 3.914 -0.210 1.00 98.38 95 ALA A O 1
ATOM 765 N N . VAL A 1 96 ? 2.494 5.182 -0.833 1.00 98.25 96 VAL A N 1
ATOM 766 C CA . VAL A 1 96 ? 2.734 5.056 -2.278 1.00 98.25 96 VAL A CA 1
ATOM 767 C C . VAL A 1 96 ? 3.934 5.912 -2.664 1.00 98.25 96 VAL A C 1
ATOM 769 O O . VAL A 1 96 ? 3.982 7.108 -2.361 1.00 98.25 96 VAL A O 1
ATOM 772 N N . VAL A 1 97 ? 4.892 5.305 -3.358 1.00 97.12 97 VAL A N 1
ATOM 773 C CA . VAL A 1 97 ? 6.138 5.940 -3.786 1.00 97.12 97 VAL A CA 1
ATOM 774 C C . VAL A 1 97 ? 6.068 6.270 -5.271 1.00 97.12 97 VAL A C 1
ATOM 776 O O . VAL A 1 97 ? 5.806 5.413 -6.111 1.00 97.12 97 VAL A O 1
ATOM 779 N N . THR A 1 98 ? 6.358 7.523 -5.611 1.00 95.50 98 THR A N 1
ATOM 780 C CA . THR A 1 98 ? 6.551 7.961 -6.995 1.00 95.50 98 THR A CA 1
ATOM 781 C C . THR A 1 98 ? 8.040 8.134 -7.263 1.00 95.50 98 THR A C 1
ATOM 783 O O . THR A 1 98 ? 8.702 8.933 -6.599 1.00 95.50 98 THR A O 1
ATOM 786 N N . VAL A 1 99 ? 8.554 7.417 -8.265 1.00 89.88 99 VAL A 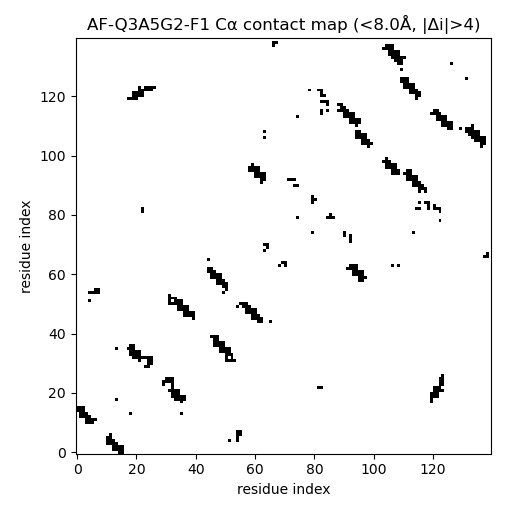N 1
ATOM 787 C CA . VAL A 1 99 ? 9.943 7.516 -8.736 1.00 89.88 99 VAL A CA 1
ATOM 788 C C . VAL A 1 99 ? 9.949 8.159 -10.129 1.00 89.88 99 VAL A C 1
ATOM 790 O O . VAL A 1 99 ? 9.793 7.456 -11.127 1.00 89.88 99 VAL A O 1
ATOM 793 N N . PRO A 1 100 ? 10.064 9.494 -10.225 1.00 87.25 100 PRO A N 1
ATOM 794 C CA . PRO A 1 100 ? 10.117 10.185 -11.511 1.00 87.25 100 PRO A CA 1
ATOM 795 C C . PRO A 1 100 ? 11.468 9.976 -12.230 1.00 87.25 100 PRO A C 1
ATOM 797 O O . PRO A 1 100 ? 12.455 9.593 -11.593 1.00 87.25 100 PRO A O 1
ATOM 800 N N . PRO A 1 101 ? 11.557 10.269 -13.546 1.00 87.44 101 PRO A N 1
ATOM 801 C CA . PRO A 1 101 ? 12.797 10.135 -14.321 1.00 87.44 101 PRO A CA 1
ATOM 802 C C . PRO A 1 101 ? 13.974 10.963 -13.786 1.00 87.44 101 PRO A C 1
ATOM 804 O O . PRO A 1 101 ? 15.120 10.526 -13.869 1.00 87.44 101 PRO A O 1
ATOM 807 N N . ASP A 1 102 ? 13.699 12.130 -13.195 1.00 88.88 102 ASP A N 1
ATOM 808 C CA . ASP A 1 102 ? 14.698 13.000 -12.555 1.00 88.88 102 ASP A CA 1
ATOM 809 C C . ASP A 1 102 ? 15.137 12.501 -11.161 1.00 88.88 102 ASP A C 1
ATOM 811 O O . ASP A 1 102 ? 15.922 13.159 -10.480 1.00 88.88 102 ASP A O 1
ATOM 815 N N . ARG A 1 103 ? 14.647 11.323 -10.746 1.00 81.38 103 ARG A N 1
ATOM 816 C CA . ARG A 1 103 ? 14.963 10.612 -9.498 1.00 81.38 103 ARG A CA 1
ATOM 817 C C . ARG A 1 103 ? 14.623 11.366 -8.212 1.00 81.38 103 ARG A C 1
ATOM 819 O O . ARG A 1 103 ? 15.045 10.941 -7.138 1.00 81.38 103 ARG A O 1
ATOM 826 N N . LYS A 1 104 ? 13.809 12.424 -8.276 1.00 89.56 104 LYS A N 1
ATOM 827 C CA . LYS A 1 104 ? 13.246 13.066 -7.079 1.00 89.56 104 LYS A CA 1
ATOM 828 C C . LYS A 1 104 ? 12.108 12.223 -6.513 1.00 89.56 104 LYS A C 1
ATOM 830 O O . LYS A 1 104 ? 10.933 12.475 -6.769 1.00 89.56 104 LYS A O 1
ATOM 835 N N . VAL A 1 105 ? 12.472 11.181 -5.770 1.00 93.25 105 VAL A N 1
ATOM 836 C CA . VAL A 1 105 ? 11.513 10.265 -5.145 1.00 93.25 105 VAL A CA 1
ATOM 837 C C . VAL A 1 105 ? 10.602 11.028 -4.186 1.00 93.25 105 VAL A C 1
ATOM 839 O O . VAL A 1 105 ? 11.071 11.821 -3.367 1.00 93.25 105 VAL A O 1
ATOM 842 N N . THR A 1 106 ? 9.297 10.774 -4.288 1.00 96.44 106 THR A N 1
ATOM 843 C CA . THR A 1 106 ? 8.300 11.336 -3.370 1.00 96.44 106 THR A CA 1
ATOM 844 C C . THR A 1 106 ? 7.381 10.258 -2.812 1.00 96.44 106 THR A C 1
ATOM 846 O O . THR A 1 106 ? 7.077 9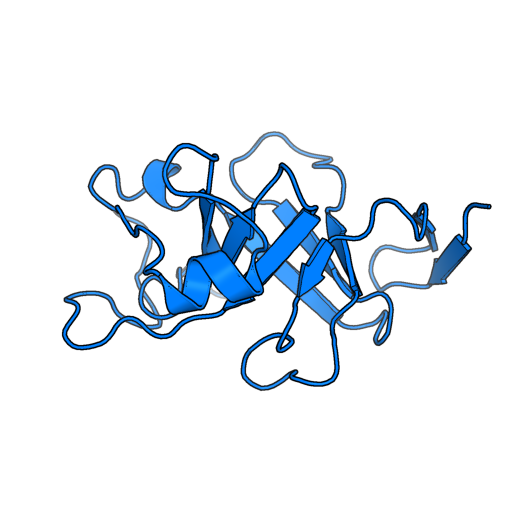.285 -3.501 1.00 96.44 106 THR A O 1
ATOM 849 N N . LEU A 1 107 ? 6.942 10.439 -1.567 1.00 97.62 107 LEU A N 1
ATOM 850 C CA . LEU A 1 107 ? 5.982 9.582 -0.878 1.00 97.62 107 LEU A CA 1
ATOM 851 C C . LEU A 1 107 ? 4.649 10.320 -0.733 1.00 97.62 107 LEU A C 1
ATOM 853 O O . LEU A 1 107 ? 4.618 11.494 -0.351 1.00 97.62 107 LEU A O 1
ATOM 857 N N . ASN A 1 108 ? 3.545 9.625 -0.993 1.00 97.81 108 ASN A N 1
ATOM 858 C CA . ASN A 1 108 ? 2.214 10.118 -0.663 1.00 97.81 108 ASN A CA 1
ATOM 859 C C . ASN A 1 108 ? 1.899 9.804 0.805 1.00 97.81 108 ASN A C 1
ATOM 861 O O . ASN A 1 108 ? 1.333 8.761 1.117 1.00 97.81 108 ASN A O 1
ATOM 865 N N . LEU A 1 109 ? 2.289 10.713 1.703 1.00 97.94 109 LEU A N 1
ATOM 866 C CA . LEU A 1 109 ? 2.044 10.577 3.144 1.00 97.94 109 LEU A CA 1
ATOM 867 C C . LEU A 1 109 ? 0.619 10.987 3.548 1.00 97.94 109 LEU A C 1
ATOM 869 O O . LEU A 1 109 ? 0.184 10.659 4.649 1.00 97.94 109 LEU A O 1
ATOM 873 N N . MET A 1 110 ? -0.095 11.708 2.675 1.00 97.75 110 MET A N 1
ATOM 874 C CA . MET A 1 110 ? -1.467 12.178 2.909 1.00 97.75 110 MET A CA 1
ATOM 875 C C . MET A 1 110 ? -2.518 11.104 2.618 1.00 97.75 110 MET A C 1
ATOM 877 O O . MET A 1 110 ? -3.601 11.167 3.191 1.00 97.75 110 MET A O 1
ATOM 881 N N . ALA A 1 111 ? -2.219 10.145 1.735 1.00 97.88 111 ALA A N 1
ATOM 882 C CA . ALA A 1 111 ? -3.137 9.065 1.393 1.00 97.88 111 ALA A CA 1
ATOM 883 C C . ALA A 1 111 ? -2.508 7.667 1.571 1.00 97.88 111 ALA A C 1
ATOM 885 O O . ALA A 1 111 ? -2.205 7.006 0.565 1.00 97.88 111 ALA A O 1
ATOM 886 N N . PRO A 1 112 ? -2.244 7.239 2.822 1.00 98.31 112 PRO A N 1
ATOM 887 C CA . PRO A 1 112 ? -1.611 5.959 3.099 1.00 98.31 112 PRO A CA 1
ATOM 888 C C . PRO A 1 112 ? -2.496 4.773 2.727 1.00 98.31 112 PRO A C 1
ATOM 890 O O . PRO A 1 112 ? -3.726 4.846 2.736 1.00 98.31 112 PRO A O 1
ATOM 893 N N . VAL A 1 113 ? -1.831 3.653 2.470 1.00 98.75 113 VAL A N 1
ATOM 894 C CA . VAL A 1 113 ? -2.438 2.327 2.437 1.00 98.75 113 VAL A CA 1
ATOM 895 C C . VAL A 1 113 ? -2.334 1.738 3.838 1.00 98.75 113 VAL A C 1
ATOM 897 O O . VAL A 1 113 ? -1.235 1.475 4.321 1.00 98.75 113 VAL A O 1
ATOM 900 N N . LEU A 1 114 ? -3.471 1.537 4.493 1.00 98.69 114 LEU A N 1
ATOM 901 C CA . LEU A 1 114 ? -3.551 0.787 5.739 1.00 98.69 114 LEU A CA 1
ATOM 902 C C . LEU A 1 114 ? -3.662 -0.693 5.394 1.00 98.69 114 LEU A C 1
ATOM 904 O O . LEU A 1 114 ? -4.557 -1.072 4.643 1.00 98.69 114 LEU A O 1
ATOM 908 N N . PHE A 1 115 ? -2.754 -1.510 5.915 1.00 98.62 115 PHE A N 1
ATOM 909 C CA . PHE A 1 115 ? -2.677 -2.943 5.654 1.00 98.62 115 PHE A CA 1
ATOM 910 C C . PHE A 1 115 ? -2.758 -3.731 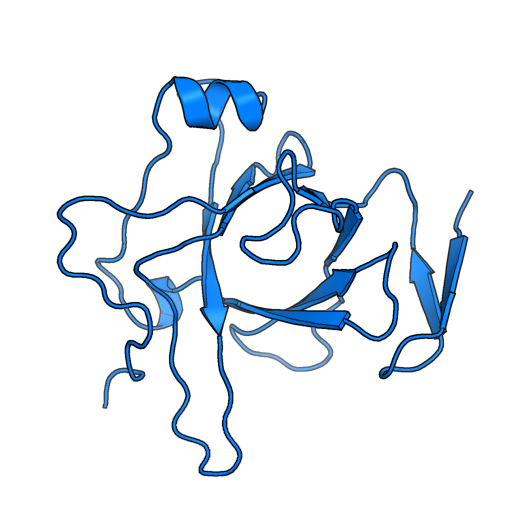6.960 1.00 98.62 115 PHE A C 1
ATOM 912 O O . PHE A 1 115 ? -1.997 -3.470 7.892 1.00 98.62 115 PHE A O 1
ATOM 919 N N . ALA A 1 116 ? -3.658 -4.709 6.996 1.00 98.50 116 ALA A N 1
ATOM 920 C CA . ALA A 1 116 ? -3.870 -5.624 8.106 1.00 98.50 116 ALA A CA 1
ATOM 921 C C . ALA A 1 116 ? -3.324 -7.021 7.751 1.00 98.50 116 ALA A C 1
ATOM 923 O O . ALA A 1 116 ? -3.974 -7.751 6.993 1.00 98.50 116 ALA A O 1
ATOM 924 N N . PRO A 1 117 ? -2.165 -7.434 8.302 1.00 97.44 117 PRO A N 1
ATOM 925 C CA . PRO A 1 117 ? -1.569 -8.738 8.002 1.00 97.44 117 PRO A CA 1
ATOM 926 C C . PRO A 1 117 ? -2.455 -9.921 8.400 1.00 97.44 117 PRO A C 1
ATOM 928 O O . PRO A 1 117 ? -2.487 -10.925 7.699 1.00 97.44 117 PRO A O 1
ATOM 931 N N . ALA A 1 118 ? -3.204 -9.799 9.501 1.00 97.38 118 ALA A N 1
ATOM 932 C CA . ALA A 1 118 ? -4.042 -10.880 10.023 1.00 97.38 118 ALA A CA 1
ATOM 933 C C . ALA A 1 118 ? -5.172 -11.298 9.062 1.00 97.38 118 ALA A C 1
ATOM 935 O O . ALA A 1 118 ? -5.618 -12.443 9.093 1.00 97.38 118 ALA A O 1
ATOM 936 N N . THR A 1 119 ? -5.635 -10.382 8.208 1.00 97.94 119 THR A N 1
ATOM 937 C CA . THR A 1 119 ? -6.756 -10.608 7.283 1.00 97.94 119 THR A CA 1
ATOM 938 C C . THR A 1 119 ? -6.364 -10.502 5.812 1.00 97.94 119 THR A C 1
ATOM 940 O O . THR A 1 119 ? -7.223 -10.699 4.952 1.00 97.94 119 THR A O 1
ATOM 943 N N . ASN A 1 120 ? -5.103 -10.165 5.511 1.00 98.00 120 ASN A N 1
ATOM 944 C CA . ASN A 1 120 ? -4.628 -9.785 4.177 1.00 98.00 120 ASN A CA 1
ATOM 945 C C . ASN A 1 120 ? -5.517 -8.729 3.499 1.00 98.00 120 ASN A C 1
ATOM 947 O O . ASN A 1 120 ? -5.735 -8.755 2.288 1.00 98.00 120 ASN A O 1
ATOM 951 N N . ARG A 1 121 ? -6.040 -7.776 4.277 1.00 98.69 121 ARG A N 1
ATOM 952 C CA . ARG A 1 121 ? -6.854 -6.675 3.753 1.00 98.69 121 ARG A CA 1
ATOM 953 C C . ARG A 1 121 ? -6.105 -5.364 3.789 1.00 98.69 121 ARG A C 1
ATOM 955 O O . ARG A 1 121 ? -5.337 -5.091 4.709 1.00 98.69 121 ARG A O 1
ATOM 962 N N . ALA A 1 122 ? -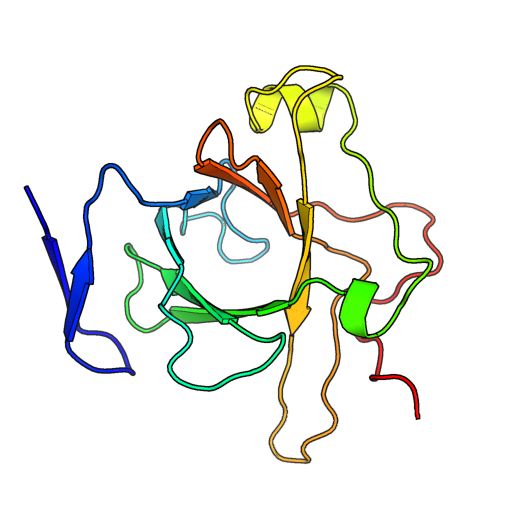6.390 -4.532 2.803 1.00 98.88 122 ALA A N 1
ATOM 963 C CA . ALA A 1 122 ? -5.898 -3.177 2.728 1.00 98.88 122 ALA A CA 1
ATOM 964 C C . ALA A 1 122 ? -7.018 -2.194 2.376 1.00 98.88 122 ALA A C 1
ATOM 966 O O . ALA A 1 122 ? -8.010 -2.545 1.734 1.00 98.88 122 ALA A O 1
ATOM 967 N N . ILE A 1 123 ? -6.840 -0.943 2.786 1.00 98.62 123 ILE A N 1
ATOM 968 C CA . ILE A 1 123 ? -7.643 0.200 2.346 1.00 98.62 123 ILE A CA 1
ATOM 969 C C . ILE A 1 123 ? -6.721 1.392 2.118 1.00 98.62 123 ILE A C 1
ATOM 971 O O . ILE A 1 123 ? -5.746 1.571 2.847 1.00 98.62 123 ILE A O 1
ATOM 975 N N . GLN A 1 124 ? -7.028 2.226 1.128 1.00 98.62 124 GLN A N 1
ATOM 976 C CA . GLN A 1 124 ? -6.373 3.520 0.981 1.00 98.62 124 GLN A CA 1
ATOM 977 C C . GLN A 1 124 ? -7.274 4.610 1.557 1.00 98.62 124 GLN A C 1
ATOM 979 O O . GLN A 1 124 ? -8.440 4.722 1.183 1.00 98.62 124 GLN A O 1
ATOM 984 N N . VAL A 1 125 ? -6.736 5.410 2.472 1.00 97.69 125 VAL A N 1
ATOM 985 C CA . VAL A 1 125 ? -7.486 6.460 3.179 1.00 97.69 125 VAL A CA 1
ATOM 986 C C . VAL A 1 125 ? -6.868 7.816 2.890 1.00 97.69 125 VAL A C 1
ATOM 988 O O . VAL A 1 125 ? -5.696 7.881 2.542 1.00 97.69 125 VAL A O 1
ATOM 991 N N . VAL A 1 126 ? -7.630 8.903 3.027 1.00 97.44 126 VAL A N 1
ATOM 992 C CA . VAL A 1 126 ? -7.110 10.275 2.915 1.00 97.44 126 VAL A CA 1
ATOM 993 C C . VAL A 1 126 ? -7.120 10.911 4.29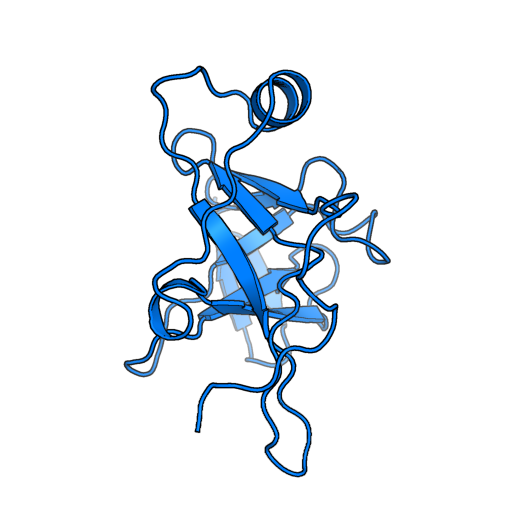8 1.00 97.44 126 VAL A C 1
ATOM 995 O O . VAL A 1 126 ? -8.172 11.051 4.913 1.00 97.44 126 VAL A O 1
ATOM 998 N N . LEU A 1 127 ? -5.947 11.310 4.787 1.00 96.94 127 LEU A N 1
ATOM 999 C CA . LEU A 1 127 ? -5.788 11.897 6.113 1.00 96.94 127 LEU A CA 1
ATOM 1000 C C . LEU A 1 127 ? -6.283 13.345 6.131 1.00 96.94 127 LEU A C 1
ATOM 1002 O O . LEU A 1 127 ? -5.598 14.265 5.668 1.00 96.94 127 LEU A O 1
ATOM 1006 N N . GLU A 1 128 ? -7.457 13.559 6.713 1.00 91.06 128 GLU A N 1
ATOM 1007 C CA . GLU A 1 128 ? -8.026 14.891 6.898 1.00 91.06 128 GLU A CA 1
ATOM 1008 C C . GLU A 1 128 ? -7.229 15.721 7.913 1.00 91.06 128 GLU A C 1
ATOM 1010 O O . GLU A 1 128 ? -6.759 15.212 8.929 1.00 91.06 128 GLU A O 1
ATOM 1015 N N . LYS A 1 129 ? -7.108 17.033 7.659 1.00 87.44 129 LYS A N 1
ATOM 1016 C CA . LYS A 1 129 ? -6.463 18.009 8.566 1.00 87.44 129 LYS A CA 1
ATOM 1017 C C . LYS A 1 129 ? -5.036 17.625 8.994 1.00 87.44 129 LYS A C 1
ATOM 1019 O O . LYS A 1 129 ? -4.562 18.066 10.039 1.00 87.44 129 LYS A O 1
ATOM 1024 N N . SER A 1 130 ? -4.349 16.818 8.191 1.00 88.81 130 SER A N 1
ATOM 1025 C CA . SER A 1 130 ? -2.968 16.422 8.445 1.00 88.81 130 SER A CA 1
ATOM 1026 C C . SER A 1 130 ? -1.976 17.452 7.891 1.00 88.81 130 SER A C 1
ATOM 1028 O O . SER A 1 130 ? -2.286 18.234 6.994 1.00 88.81 130 SER A O 1
ATOM 1030 N N . GLN A 1 131 ? -0.751 17.441 8.418 1.00 91.62 131 GLN A N 1
ATOM 1031 C CA . GLN A 1 131 ? 0.380 18.204 7.869 1.00 91.62 131 GLN A CA 1
ATOM 1032 C C . GLN A 1 131 ? 0.991 17.555 6.614 1.00 91.62 131 GLN A C 1
ATOM 1034 O O . GLN A 1 131 ? 1.890 18.120 5.986 1.00 91.62 131 GLN A O 1
ATOM 1039 N N . TYR A 1 132 ? 0.538 16.347 6.274 1.00 95.94 132 TYR A N 1
ATOM 1040 C CA . TYR A 1 132 ? 1.109 15.536 5.215 1.00 95.94 132 TYR A CA 1
ATOM 1041 C C . TYR A 1 132 ? 0.619 15.976 3.838 1.00 95.94 132 TYR A C 1
ATOM 1043 O O . TYR A 1 132 ? -0.511 16.419 3.653 1.00 95.94 132 TYR A O 1
ATOM 1051 N N . LYS A 1 133 ? 1.492 15.821 2.845 1.00 95.38 133 LYS A N 1
ATOM 1052 C CA . LYS A 1 133 ? 1.224 16.144 1.439 1.00 95.38 133 LYS A CA 1
ATOM 1053 C C . LYS A 1 133 ? 1.159 14.884 0.580 1.00 95.38 133 LYS A C 1
ATOM 1055 O O . LYS A 1 133 ? 1.754 13.858 0.910 1.00 95.38 133 LYS A O 1
ATOM 1060 N N . THR A 1 134 ? 0.519 14.998 -0.583 1.00 95.44 134 THR A N 1
ATOM 1061 C CA . THR A 1 134 ? 0.513 13.933 -1.604 1.00 95.44 134 THR A CA 1
ATOM 1062 C C . THR A 1 134 ? 1.881 13.661 -2.222 1.00 95.44 134 THR A C 1
ATOM 1064 O O . THR A 1 134 ? 2.091 12.610 -2.821 1.00 95.44 134 THR A O 1
ATOM 1067 N N . ARG A 1 135 ? 2.815 14.610 -2.094 1.00 95.25 135 ARG A N 1
ATOM 1068 C CA . ARG A 1 135 ? 4.191 14.513 -2.585 1.00 95.25 135 ARG A CA 1
ATOM 1069 C C . ARG A 1 135 ? 5.153 15.046 -1.524 1.00 95.25 135 ARG A C 1
ATOM 1071 O O . ARG A 1 135 ? 5.498 16.226 -1.539 1.00 95.25 135 ARG A O 1
ATOM 1078 N N . HIS A 1 136 ? 5.569 14.190 -0.597 1.00 95.81 136 HIS A N 1
ATOM 1079 C CA . HIS A 1 136 ? 6.687 14.476 0.302 1.00 95.81 136 HIS A CA 1
ATOM 1080 C C . HIS A 1 136 ? 7.999 14.029 -0.340 1.00 95.81 136 HIS A C 1
ATOM 1082 O O . HIS A 1 136 ? 8.118 12.843 -0.641 1.00 95.81 136 HIS A O 1
ATOM 1088 N N . PRO A 1 137 ? 8.984 14.919 -0.554 1.00 94.88 137 PRO A N 1
ATOM 1089 C CA . PRO A 1 137 ? 10.325 14.479 -0.920 1.00 94.88 137 PRO A CA 1
ATOM 1090 C C . PRO A 1 137 ? 10.936 13.678 0.231 1.00 94.88 137 PRO A C 1
ATOM 1092 O O . PRO A 1 137 ? 10.611 13.935 1.391 1.00 94.88 137 PRO A O 1
ATOM 1095 N N . LEU A 1 138 ? 11.828 12.739 -0.086 1.00 91.69 138 LEU A N 1
ATOM 1096 C CA . LEU A 1 138 ? 12.667 12.116 0.939 1.00 91.69 138 LEU A CA 1
ATOM 1097 C C . LEU A 1 138 ? 13.426 13.198 1.739 1.00 91.69 138 LEU A C 1
ATOM 1099 O O . LEU A 1 138 ? 13.773 14.235 1.161 1.00 91.69 138 LEU A O 1
ATOM 1103 N N . PRO A 1 139 ? 13.685 12.978 3.041 1.00 88.44 139 PRO A N 1
ATOM 1104 C CA . PRO A 1 139 ? 14.603 13.820 3.801 1.00 88.44 139 PRO A CA 1
ATOM 1105 C C . PRO A 1 139 ? 15.972 13.895 3.111 1.00 88.44 139 PRO A C 1
ATOM 1107 O O . PRO A 1 139 ? 16.388 12.932 2.461 1.00 88.44 139 PRO A O 1
ATOM 1110 N N . ALA A 1 140 ? 16.627 15.052 3.228 1.00 78.44 140 ALA A N 1
ATOM 1111 C CA . ALA A 1 140 ? 17.970 15.287 2.696 1.00 78.44 140 ALA A CA 1
ATOM 1112 C C . ALA A 1 140 ? 19.052 14.582 3.523 1.00 78.44 140 ALA A C 1
ATOM 1114 O O . ALA A 1 140 ? 18.854 14.452 4.753 1.00 78.44 140 ALA A O 1
#

Radius of gyration: 15.08 Å; Cα contacts (8 Å, |Δi|>4): 282; chains: 1; bounding box: 33×42×37 Å

Sequence (140 aa):
MKKTIMTRFGEVEFDPENTVLFVDGLIGFENLRDFIVMPNRKNGPLFWIQSVEEPDLAFVLTDPTNFFLDYKVVPDARERAKLGIGTDDDCHALAVVTVPPDRKVTLNLMAPVLFAPATNRAIQVVLEKSQYKTRHPLPA

pLDDT: mean 95.27, std 4.33, range [78.38, 98.88]

Mean predicted aligned error: 3.38 Å

Foldseek 3Di:
DWDWDQAPVGIDIDDQVLWQAALQADVVGSVFGTWDFDDDPDDDQWTKIATPVDRHDIWIKGQCCVQVVPQDDDDDPVRCVSQVHDPPFDKGWMWTWDQDPVRQIWTQSQWTWIAGPVRSYIYTDGHPPDPTHHGDGGDD

InterPro domains:
  IPR003775 Flagellar assembly factor FliW [MF_01185] (18-140)
  IPR003775 Flagellar assembly factor FliW [PF02623] (6-138)
  IPR003775 Flagellar assembly factor FliW [PTHR39190] (7-139)
  IPR024046 Flagellar assembly factor FliW domain superfamily [G3DSA:2.30.290.10] (1-140)
  IPR024046 Flagellar assembly factor FliW domain superfamily [SSF141457] (2-138)

Nearest PDB structures (foldseek):
  5jak-assembly1_A  TM=9.098E-01  e=7.694E-12  Geobacillus thermodenitrificans NG80-2
  2aj7-assembly1_A  TM=9.142E-01  e=1.569E-11  Halalkalibacterium halodurans
  5dmd-assembly2_B  TM=9.073E-01  e=2.433E-11  Geobacillus thermodenitrificans
  2aj7-assembly1_B  TM=9.055E-01  e=3.985E-11  Halalkalibacterium halodurans
  5dmb-assembly1_A  TM=9.054E-01  e=7.283E-10  Geobacillus thermodenitrificans

Secondary structure (DSSP, 8-state):
--EEEEETTEEEEE-GGG-EEETT-BTTBTT--EEEE---SSSSSEEEEEESS-TT-EEEEE-GGGT-TT------HHHHHHHT--SSS--EEEEEEE--TT---EEEEEEEEEEETTTTEEEE---TT-S--S-EEPP-